Protein AF-A0A537GRX2-F1 (afdb_monomer_lite)

pLDDT: mean 77.79, std 9.76, range [53.31, 93.81]

Radius of gyration: 33.35 Å; chains: 1; bounding box: 44×29×106 Å

Secondary structure (DSSP, 8-state):
-EEEEE--STT--SEEEEEEE--TTEEEEEESSEEESSEEEEEEEEESS-EEEEEEEEEEETTEEEEEEEEEEE---PPPPP--EETTEEHHHHHHHHHHHHHHHHHHHHHHHHHHHHHHT--

Sequence (123 aa):
MTRIIITPSSGFAGAVTLAVAAPAGISCSLSPTSIQSSGTSTLTCNSNRAGDYAITIRATGGTNLHNATVNVHVAAVSPAAPTSMVLGFAGPIFYVIIAGIMAVVIAGTVLVLRLRGSLARRA

Foldseek 3Di:
DDKDWDADPPPQQFKKAKDKDWDPFKDKDWPPRIDGNTDMIDIDMDGPDFDKIWMWMWIDGPPDIDIDIDIDGDDDPDPDPDQDDDPNHGPVVVVVVVVVVVVVVVVVVVVVVVVVVVVVVVD

Structure (mmCIF, N/CA/C/O backbone):
data_AF-A0A537GRX2-F1
#
_entry.id   AF-A0A537GRX2-F1
#
loop_
_atom_site.group_PDB
_atom_site.id
_atom_site.type_symbol
_atom_site.label_atom_id
_atom_site.label_alt_id
_atom_site.label_comp_id
_atom_site.label_asym_id
_atom_site.label_entity_id
_atom_site.label_seq_id
_atom_site.pdbx_PDB_ins_code
_atom_site.Cartn_x
_atom_site.Cartn_y
_atom_site.Cartn_z
_atom_site.occupancy
_atom_site.B_iso_or_equiv
_atom_site.auth_seq_id
_atom_site.auth_comp_id
_atom_site.auth_asym_id
_atom_site.auth_atom_id
_atom_site.pdbx_PDB_model_num
ATOM 1 N N . MET A 1 1 ? 5.077 3.320 0.582 1.00 54.91 1 MET A N 1
ATOM 2 C CA . MET A 1 1 ? 6.093 3.754 -0.402 1.00 54.91 1 MET A CA 1
ATOM 3 C C . MET A 1 1 ? 6.969 2.555 -0.716 1.00 54.91 1 MET A C 1
ATOM 5 O O . MET A 1 1 ? 7.577 2.019 0.200 1.00 54.91 1 MET A O 1
ATOM 9 N N . THR A 1 2 ? 6.965 2.086 -1.962 1.00 60.22 2 THR A N 1
ATOM 10 C CA . THR A 1 2 ? 7.667 0.861 -2.394 1.00 60.22 2 THR A CA 1
ATOM 11 C C . THR A 1 2 ? 8.734 1.221 -3.423 1.00 60.22 2 THR A C 1
ATOM 13 O O . THR A 1 2 ? 8.457 1.961 -4.368 1.00 60.22 2 THR A O 1
ATOM 16 N N . ARG A 1 3 ? 9.965 0.726 -3.238 1.00 65.19 3 ARG A N 1
ATOM 17 C CA . ARG A 1 3 ? 11.108 1.016 -4.119 1.00 65.19 3 ARG A CA 1
ATOM 18 C C . ARG A 1 3 ? 11.269 -0.081 -5.167 1.00 65.19 3 ARG A C 1
ATOM 20 O O . ARG A 1 3 ? 11.364 -1.249 -4.802 1.00 65.19 3 ARG A O 1
ATOM 27 N N . ILE A 1 4 ? 11.351 0.301 -6.440 1.00 63.94 4 ILE A N 1
ATOM 28 C CA . ILE A 1 4 ? 11.543 -0.617 -7.568 1.00 63.94 4 ILE A CA 1
ATOM 29 C C . ILE A 1 4 ? 12.937 -0.389 -8.155 1.00 63.94 4 ILE A C 1
ATOM 31 O O . ILE A 1 4 ? 13.326 0.748 -8.432 1.00 63.94 4 ILE A O 1
ATOM 35 N N . ILE A 1 5 ? 13.693 -1.472 -8.334 1.00 64.75 5 ILE A N 1
ATOM 36 C CA . ILE A 1 5 ? 15.040 -1.453 -8.916 1.00 64.75 5 ILE A CA 1
ATOM 37 C C . ILE A 1 5 ? 14.962 -2.084 -10.302 1.00 64.75 5 ILE A C 1
ATOM 39 O O . ILE A 1 5 ? 14.473 -3.203 -10.438 1.00 64.75 5 ILE A O 1
ATOM 43 N N . ILE A 1 6 ? 15.440 -1.367 -11.318 1.00 63.34 6 ILE A N 1
ATOM 44 C CA . ILE A 1 6 ? 15.486 -1.851 -12.697 1.00 63.34 6 ILE A CA 1
ATOM 45 C C . ILE A 1 6 ? 16.933 -2.152 -13.044 1.00 63.34 6 ILE A C 1
ATOM 47 O O . ILE A 1 6 ? 17.778 -1.252 -13.074 1.00 63.34 6 ILE A O 1
ATOM 51 N N . THR A 1 7 ? 17.203 -3.423 -13.318 1.00 60.91 7 THR A N 1
ATOM 52 C CA . THR A 1 7 ? 18.502 -3.900 -13.779 1.00 60.91 7 THR A CA 1
ATOM 53 C C . THR A 1 7 ? 18.411 -4.249 -15.266 1.00 60.91 7 THR A C 1
ATOM 55 O O . THR A 1 7 ? 17.604 -5.103 -15.640 1.00 60.91 7 THR A O 1
ATOM 58 N N . PRO A 1 8 ? 19.199 -3.602 -16.141 1.00 57.72 8 PRO A N 1
ATOM 59 C CA . PRO A 1 8 ? 19.242 -3.964 -17.549 1.00 57.72 8 PRO A CA 1
ATOM 60 C C . PRO A 1 8 ? 19.831 -5.367 -17.691 1.00 57.72 8 PRO A C 1
ATOM 62 O O . PRO A 1 8 ? 20.891 -5.673 -17.142 1.00 57.72 8 PRO A O 1
ATOM 65 N N . SER A 1 9 ? 19.160 -6.224 -18.451 1.00 54.66 9 SER A N 1
ATOM 66 C CA . SER A 1 9 ? 19.739 -7.481 -18.910 1.00 54.66 9 SER A CA 1
ATOM 67 C C . SER A 1 9 ? 20.569 -7.212 -20.170 1.00 54.66 9 SER A C 1
ATOM 69 O O . SER A 1 9 ? 20.179 -6.439 -21.045 1.00 54.66 9 SER A O 1
ATOM 71 N N . SER A 1 10 ? 21.741 -7.841 -20.279 1.00 53.31 10 SER A N 1
ATOM 72 C CA . SER A 1 10 ? 22.562 -7.887 -21.507 1.00 53.31 10 SER A CA 1
ATOM 73 C C . SER A 1 10 ? 23.115 -6.557 -22.067 1.00 53.31 10 SER A C 1
ATOM 75 O O . SER A 1 10 ? 23.183 -6.382 -23.278 1.00 53.31 10 SER A O 1
ATOM 77 N N . GLY A 1 11 ? 23.564 -5.617 -21.222 1.00 56.91 11 GLY A N 1
ATOM 78 C CA . GLY A 1 11 ? 24.314 -4.435 -21.698 1.00 56.91 11 GLY A CA 1
ATOM 79 C C . GLY A 1 11 ? 23.470 -3.364 -22.407 1.00 56.91 11 GLY A C 1
ATOM 80 O O . GLY A 1 11 ? 24.004 -2.534 -23.142 1.00 56.91 11 GLY A O 1
ATOM 81 N N . PHE A 1 12 ? 22.152 -3.368 -22.189 1.00 63.81 12 PHE A N 1
ATOM 82 C CA . PHE A 1 12 ? 21.230 -2.377 -22.741 1.00 63.81 12 PHE A CA 1
ATOM 83 C C . PHE A 1 12 ? 21.488 -0.968 -22.166 1.00 63.81 12 PHE A C 1
ATOM 85 O O . PHE A 1 12 ? 21.294 -0.726 -20.975 1.00 63.81 12 PHE A O 1
ATOM 92 N N . ALA A 1 13 ? 21.890 -0.029 -23.030 1.00 64.38 13 ALA A N 1
ATOM 93 C CA . ALA A 1 13 ? 22.136 1.382 -22.695 1.00 64.38 13 ALA A CA 1
ATOM 94 C C . ALA A 1 13 ? 21.004 2.332 -23.149 1.00 64.38 13 ALA A C 1
ATOM 96 O O . ALA A 1 13 ? 21.159 3.553 -23.123 1.00 64.38 13 ALA A O 1
ATOM 97 N N . GLY A 1 14 ? 19.868 1.786 -23.597 1.00 69.81 14 GLY A N 1
ATOM 98 C CA . GLY A 1 14 ? 18.727 2.572 -24.066 1.00 69.81 14 GLY A CA 1
ATOM 99 C C . GLY A 1 14 ? 17.874 3.154 -22.934 1.00 69.81 14 GLY A C 1
ATOM 100 O O . GLY A 1 14 ? 18.006 2.791 -21.763 1.00 69.81 14 GLY A O 1
ATOM 101 N N . ALA A 1 15 ? 16.968 4.066 -23.293 1.00 77.44 15 ALA A N 1
ATOM 102 C CA . ALA A 1 15 ? 15.949 4.562 -22.373 1.00 77.44 15 ALA A CA 1
ATOM 103 C C . ALA A 1 15 ? 14.856 3.500 -22.163 1.00 77.44 15 ALA A C 1
ATOM 105 O O . ALA A 1 15 ? 14.368 2.898 -23.122 1.00 77.44 15 ALA A O 1
ATOM 106 N N . VAL A 1 16 ? 14.472 3.287 -20.907 1.00 81.19 16 VAL A N 1
ATOM 107 C CA . VAL A 1 16 ? 13.379 2.408 -20.488 1.00 81.19 16 VAL A CA 1
ATOM 108 C C . VAL A 1 16 ? 12.213 3.275 -20.037 1.00 81.19 16 VAL A C 1
ATOM 110 O O . VAL A 1 16 ? 12.328 4.017 -19.063 1.00 81.19 16 VAL A O 1
ATOM 113 N N . THR A 1 17 ? 11.080 3.167 -20.722 1.00 84.38 17 THR A N 1
ATOM 114 C CA . THR A 1 17 ? 9.829 3.827 -20.338 1.00 84.38 17 THR A CA 1
ATOM 115 C C . THR A 1 17 ? 9.009 2.911 -19.441 1.00 84.38 17 THR A C 1
ATOM 117 O O . THR A 1 17 ? 8.772 1.749 -19.774 1.00 84.38 17 THR A O 1
ATOM 120 N N . LEU A 1 18 ? 8.548 3.444 -18.316 1.00 82.81 18 LEU A N 1
ATOM 121 C CA . LEU A 1 18 ? 7.707 2.758 -17.356 1.00 82.81 18 LEU A CA 1
ATOM 122 C C . LEU A 1 18 ? 6.264 3.251 -17.442 1.00 82.81 18 LEU A C 1
ATOM 124 O O . LEU A 1 18 ? 5.996 4.450 -17.391 1.00 82.81 18 LEU A O 1
ATOM 128 N N . ALA A 1 19 ? 5.337 2.303 -17.476 1.00 84.81 19 ALA A N 1
ATOM 129 C CA . ALA A 1 19 ? 3.909 2.537 -17.345 1.00 84.81 19 ALA A CA 1
ATOM 130 C C . ALA A 1 19 ? 3.351 1.703 -16.187 1.00 84.81 19 ALA A C 1
ATOM 132 O O . ALA A 1 19 ? 3.738 0.549 -16.000 1.00 84.81 19 ALA A O 1
ATOM 133 N N . VAL A 1 20 ? 2.427 2.285 -15.423 1.00 88.12 20 VAL A N 1
ATOM 134 C CA . VAL A 1 20 ? 1.695 1.596 -14.356 1.00 88.12 20 VAL A CA 1
ATOM 135 C C . VAL A 1 20 ? 0.223 1.502 -14.732 1.00 88.12 20 VAL A C 1
ATOM 137 O O . VAL A 1 20 ? -0.398 2.498 -15.094 1.00 88.12 20 VAL A O 1
ATOM 140 N N . ALA A 1 21 ? -0.328 0.296 -14.650 1.00 87.12 21 ALA A N 1
ATOM 141 C CA . ALA A 1 21 ? -1.748 0.023 -14.791 1.00 87.12 21 ALA A CA 1
ATOM 142 C C . ALA A 1 21 ? -2.285 -0.436 -13.433 1.00 87.12 21 ALA A C 1
ATOM 144 O O . ALA A 1 21 ? -1.900 -1.491 -12.921 1.00 87.12 21 ALA A O 1
ATOM 145 N N . ALA A 1 22 ? -3.148 0.391 -12.847 1.00 86.19 22 ALA A N 1
ATOM 146 C CA . ALA A 1 22 ? -3.771 0.155 -11.554 1.00 86.19 22 ALA A CA 1
ATOM 147 C C . ALA A 1 22 ? -5.277 -0.141 -11.730 1.00 86.19 22 ALA A C 1
ATOM 149 O O . ALA A 1 22 ? -5.925 0.506 -12.557 1.00 86.19 22 ALA A O 1
ATOM 150 N N . PRO A 1 23 ? -5.842 -1.112 -10.992 1.00 85.38 23 PRO A N 1
ATOM 151 C CA . PRO A 1 23 ? -7.273 -1.415 -11.014 1.00 85.38 23 PRO A CA 1
ATOM 152 C C . PRO A 1 23 ? -8.112 -0.334 -10.308 1.00 85.38 23 PRO A C 1
ATOM 154 O O . PRO A 1 23 ? -7.597 0.499 -9.563 1.00 85.38 23 PRO A O 1
ATOM 157 N N . ALA A 1 24 ? -9.432 -0.353 -10.525 1.00 81.06 24 ALA A N 1
ATOM 158 C CA . ALA A 1 24 ? -10.340 0.619 -9.918 1.00 81.06 24 ALA A CA 1
ATOM 159 C C . ALA A 1 24 ? -10.272 0.579 -8.379 1.00 81.06 24 ALA A C 1
ATOM 161 O O . ALA A 1 24 ? -10.359 -0.483 -7.764 1.00 81.06 24 ALA A O 1
ATOM 162 N N . GLY A 1 25 ? -10.147 1.754 -7.758 1.00 77.56 25 GLY A N 1
ATOM 163 C CA . GLY A 1 25 ? -10.074 1.904 -6.302 1.00 77.56 25 GLY A CA 1
ATOM 164 C C . GLY A 1 25 ? -8.668 2.125 -5.741 1.00 77.56 25 GLY A C 1
ATOM 165 O O . GLY A 1 25 ? -8.566 2.459 -4.569 1.00 77.56 25 GLY A O 1
ATOM 166 N N . ILE A 1 26 ? -7.610 2.019 -6.552 1.00 83.25 26 ILE A N 1
ATOM 167 C CA . ILE A 1 26 ? -6.244 2.385 -6.157 1.00 83.25 26 ILE A CA 1
ATOM 168 C C . ILE A 1 26 ? -5.599 3.275 -7.224 1.00 83.25 26 ILE A C 1
ATOM 170 O O . ILE A 1 26 ? -5.682 3.006 -8.420 1.00 83.25 26 ILE A O 1
ATOM 174 N N . SER A 1 27 ? -4.940 4.343 -6.787 1.00 86.81 27 SER A N 1
ATOM 175 C CA . SER A 1 27 ? -4.215 5.269 -7.656 1.00 86.81 27 SER A CA 1
ATOM 176 C C . SER A 1 27 ? -2.723 5.092 -7.433 1.00 86.81 27 SER A C 1
ATOM 178 O O . SER A 1 27 ? -2.234 5.346 -6.333 1.00 86.81 27 SER A O 1
ATOM 180 N N . CYS A 1 28 ? -1.997 4.668 -8.466 1.00 86.56 28 CYS A N 1
ATOM 181 C CA . CYS A 1 28 ? -0.552 4.470 -8.411 1.00 86.56 28 CYS A CA 1
ATOM 182 C C . CYS A 1 28 ? 0.178 5.387 -9.390 1.00 86.56 28 CYS A C 1
ATOM 184 O O . CYS A 1 28 ? -0.259 5.568 -10.525 1.00 86.56 28 CYS A O 1
ATOM 186 N N . SER A 1 29 ? 1.323 5.916 -8.971 1.00 86.19 29 SER A N 1
ATOM 187 C CA . SER A 1 29 ? 2.231 6.698 -9.804 1.00 86.19 29 SER A CA 1
ATOM 188 C C . SER A 1 29 ? 3.669 6.210 -9.660 1.00 86.19 29 SER A C 1
ATOM 190 O O . SER A 1 29 ? 4.070 5.674 -8.623 1.00 86.19 29 SER A O 1
ATOM 192 N N . LEU A 1 30 ? 4.439 6.384 -10.732 1.00 84.62 30 LEU A N 1
ATOM 193 C CA . LEU A 1 30 ? 5.862 6.071 -10.796 1.00 84.62 30 LEU A CA 1
ATOM 194 C C . LEU A 1 30 ? 6.643 7.368 -10.973 1.00 84.62 30 LEU A C 1
ATOM 196 O O . LEU A 1 30 ? 6.276 8.200 -11.801 1.00 84.62 30 LEU A O 1
ATOM 200 N N . SER A 1 31 ? 7.726 7.531 -10.220 1.00 84.00 31 SER A N 1
ATOM 201 C CA . SER A 1 31 ? 8.654 8.641 -10.415 1.00 84.00 31 SER A CA 1
ATOM 202 C C . SER A 1 31 ? 10.095 8.180 -10.182 1.00 84.00 31 SER A C 1
ATOM 204 O O . SER A 1 31 ? 10.404 7.715 -9.077 1.00 84.00 31 SER A O 1
ATOM 206 N N . PRO A 1 32 ? 10.982 8.279 -11.194 1.00 79.75 32 PRO A N 1
ATOM 207 C CA . PRO A 1 32 ? 10.732 8.704 -12.584 1.00 79.75 32 PRO A CA 1
ATOM 208 C C . PRO A 1 32 ? 10.029 7.630 -13.450 1.00 79.75 32 PRO A C 1
ATOM 210 O O . PRO A 1 32 ? 10.149 6.431 -13.187 1.00 79.75 32 PRO A O 1
ATOM 213 N N . THR A 1 33 ? 9.314 8.055 -14.503 1.00 83.62 33 THR A N 1
ATOM 214 C CA . THR A 1 33 ? 8.675 7.177 -15.517 1.00 83.62 33 THR A CA 1
ATOM 215 C C . THR A 1 33 ? 9.603 6.806 -16.676 1.00 83.62 33 THR A C 1
ATOM 217 O O . THR A 1 33 ? 9.239 5.992 -17.518 1.00 83.62 33 THR A O 1
ATOM 220 N N . SER A 1 34 ? 10.803 7.382 -16.738 1.00 80.50 34 SER A N 1
ATOM 221 C CA . SER A 1 34 ? 11.826 7.048 -17.727 1.00 80.50 34 SER A CA 1
ATOM 222 C C . SER A 1 34 ? 13.171 6.908 -17.031 1.00 80.50 34 SER A C 1
ATOM 224 O O . SER A 1 34 ? 13.545 7.765 -16.229 1.00 80.50 34 SER A O 1
ATOM 226 N N . ILE A 1 35 ? 13.874 5.814 -17.303 1.00 78.75 35 ILE A N 1
ATOM 227 C CA . ILE A 1 35 ? 15.168 5.487 -16.702 1.00 78.75 35 ILE A CA 1
ATOM 228 C C . ILE A 1 35 ? 16.150 5.147 -17.820 1.00 78.75 35 ILE A C 1
ATOM 230 O O . ILE A 1 35 ? 15.824 4.396 -18.735 1.00 78.75 35 ILE A O 1
ATOM 234 N N . GLN A 1 36 ? 17.357 5.703 -17.758 1.00 75.19 36 GLN A N 1
ATOM 235 C CA . GLN A 1 36 ? 18.392 5.507 -18.773 1.00 75.19 36 GLN A CA 1
ATOM 236 C C . GLN A 1 36 ? 19.344 4.393 -18.323 1.00 75.19 36 GLN A C 1
ATOM 238 O O . GLN A 1 36 ? 19.995 4.532 -17.291 1.00 75.19 36 GLN A O 1
ATOM 243 N N . SER A 1 37 ? 19.437 3.298 -19.086 1.00 69.81 37 SER A N 1
ATOM 244 C CA . SER A 1 37 ? 20.180 2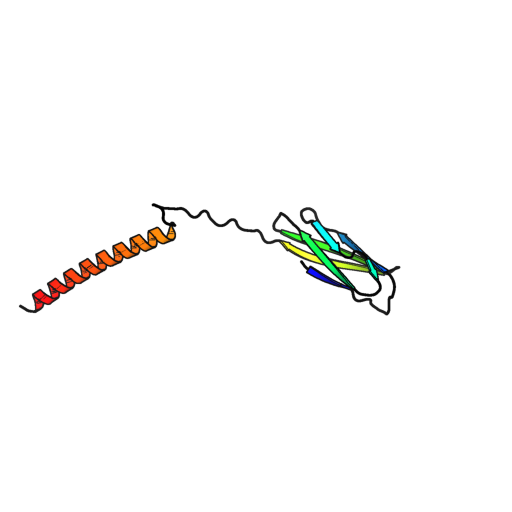.064 -18.756 1.00 69.81 37 SER A CA 1
ATOM 245 C C . SER A 1 37 ? 19.686 1.317 -17.506 1.00 69.81 37 SER A C 1
ATOM 247 O O . SER A 1 37 ? 19.054 0.270 -17.609 1.00 69.81 37 SER A O 1
ATOM 249 N N . SER A 1 38 ? 19.951 1.851 -16.320 1.00 69.94 38 SER A N 1
ATOM 250 C CA . SER A 1 38 ? 19.648 1.277 -15.017 1.00 69.94 38 SER A CA 1
ATOM 251 C C . SER A 1 38 ? 19.266 2.398 -14.068 1.00 69.94 38 SER A C 1
ATOM 253 O O . SER A 1 38 ? 19.747 3.526 -14.175 1.00 69.94 38 SER A O 1
ATOM 255 N N . GLY A 1 39 ? 18.368 2.105 -13.142 1.00 71.06 39 GLY A N 1
ATOM 256 C CA . GLY A 1 39 ? 17.920 3.114 -12.203 1.00 71.06 39 GLY A CA 1
ATOM 257 C C . GLY A 1 39 ? 16.790 2.629 -11.328 1.00 71.06 39 GLY A C 1
ATOM 258 O O . GLY A 1 39 ? 16.254 1.529 -11.480 1.00 71.06 39 GLY A O 1
ATOM 259 N N . THR A 1 40 ? 16.446 3.475 -10.372 1.00 73.19 40 THR A N 1
ATOM 260 C CA . THR A 1 40 ? 15.401 3.198 -9.397 1.00 73.19 40 THR A CA 1
ATOM 261 C C . THR A 1 40 ? 14.186 4.053 -9.699 1.00 73.19 40 THR A C 1
ATOM 263 O O . THR A 1 40 ? 14.310 5.272 -9.807 1.00 73.19 40 THR A O 1
ATOM 266 N N . SER A 1 41 ? 13.015 3.425 -9.784 1.00 79.94 41 SER A N 1
ATOM 267 C CA . SER A 1 41 ? 11.734 4.130 -9.814 1.00 79.94 41 SER A CA 1
ATOM 268 C C . SER A 1 41 ? 11.016 3.913 -8.491 1.00 79.94 41 SER A C 1
ATOM 270 O O . SER A 1 41 ? 11.051 2.823 -7.911 1.00 79.94 41 SER A O 1
ATOM 272 N N . THR A 1 42 ? 10.375 4.958 -7.984 1.00 81.44 42 THR A N 1
ATOM 273 C CA . THR A 1 42 ? 9.557 4.852 -6.778 1.00 81.44 42 THR A CA 1
ATOM 274 C C . THR A 1 42 ? 8.101 4.699 -7.176 1.00 81.44 42 THR A C 1
ATOM 276 O O . THR A 1 42 ? 7.566 5.554 -7.881 1.00 81.44 42 THR A O 1
ATOM 279 N N . LEU A 1 43 ? 7.463 3.626 -6.701 1.00 82.81 43 LEU A N 1
ATOM 280 C CA . LEU A 1 43 ? 6.030 3.407 -6.850 1.00 82.81 43 LEU A CA 1
ATOM 281 C C . LEU A 1 43 ? 5.306 3.921 -5.608 1.00 82.81 43 LEU A C 1
ATOM 283 O O . LEU A 1 43 ? 5.501 3.418 -4.491 1.00 82.81 43 LEU A O 1
ATOM 287 N N . THR A 1 44 ? 4.429 4.890 -5.833 1.00 83.38 44 THR A N 1
ATOM 288 C CA . THR A 1 44 ? 3.556 5.458 -4.811 1.00 83.38 44 THR A CA 1
ATOM 289 C C . THR A 1 44 ? 2.122 5.103 -5.153 1.00 83.38 44 THR A C 1
ATOM 291 O O . THR A 1 44 ? 1.601 5.556 -6.165 1.00 83.38 44 THR A O 1
ATOM 294 N N . CYS A 1 45 ? 1.490 4.291 -4.310 1.00 84.44 45 CYS A N 1
ATOM 295 C CA . CYS A 1 45 ? 0.093 3.901 -4.452 1.00 84.44 45 CYS A CA 1
ATOM 296 C C . CYS A 1 45 ? -0.722 4.423 -3.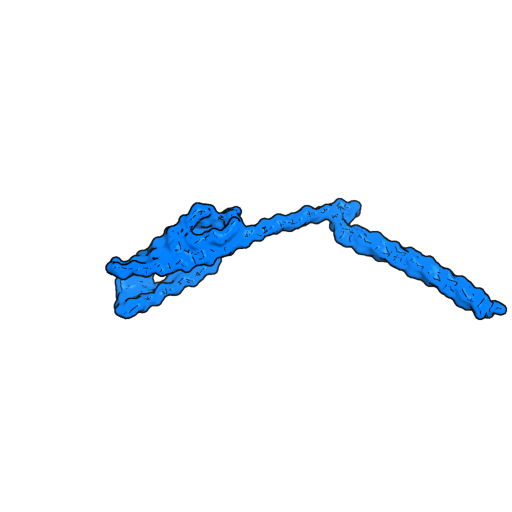273 1.00 84.44 45 CYS A C 1
ATOM 298 O O . CYS A 1 45 ? -0.254 4.380 -2.134 1.00 84.44 45 CYS A O 1
ATOM 300 N N . ASN A 1 46 ? -1.933 4.894 -3.554 1.00 81.94 46 ASN A N 1
ATOM 301 C CA . ASN A 1 46 ? -2.873 5.394 -2.563 1.00 81.94 46 ASN A CA 1
ATOM 302 C C . ASN A 1 46 ? -4.272 4.833 -2.847 1.00 81.94 46 ASN A C 1
ATOM 304 O O . ASN A 1 46 ? -4.727 4.849 -3.990 1.00 81.94 46 ASN A O 1
ATOM 308 N N . SER A 1 47 ? -4.941 4.325 -1.815 1.00 83.12 47 SER A N 1
ATOM 309 C CA . SER A 1 47 ? -6.295 3.764 -1.888 1.00 83.12 47 SER A CA 1
ATOM 310 C C . SER A 1 47 ? -7.089 4.208 -0.667 1.00 83.12 47 SER A C 1
ATOM 312 O O . SER A 1 47 ? -6.546 4.307 0.431 1.00 83.12 47 SER A O 1
ATOM 314 N N . ASN A 1 48 ? -8.383 4.455 -0.859 1.00 75.56 48 ASN A N 1
ATOM 315 C CA . ASN A 1 48 ? -9.341 4.742 0.208 1.00 75.56 48 ASN A CA 1
ATOM 316 C C . ASN A 1 48 ? -10.169 3.511 0.614 1.00 75.56 48 ASN A C 1
ATOM 318 O O . ASN A 1 48 ? -11.007 3.604 1.509 1.00 75.56 48 ASN A O 1
ATOM 322 N N . ARG A 1 49 ? -9.960 2.369 -0.047 1.00 80.19 49 ARG A N 1
ATOM 323 C CA . ARG A 1 49 ? -10.652 1.113 0.233 1.00 80.19 49 ARG A CA 1
ATOM 324 C C . ARG A 1 49 ? -9.651 0.038 0.616 1.00 80.19 49 ARG A C 1
ATOM 326 O O . ARG A 1 49 ? -8.617 -0.135 -0.026 1.00 80.19 49 ARG A O 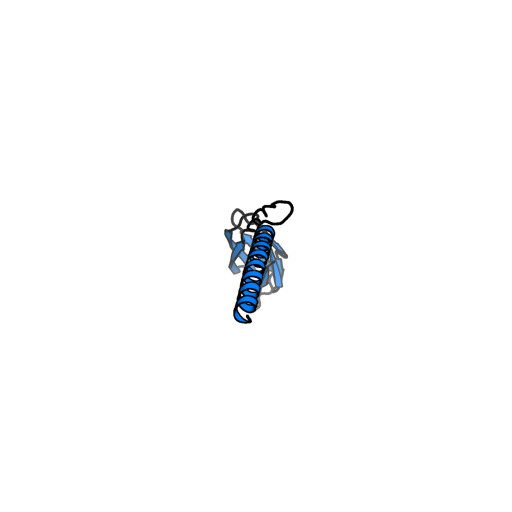1
ATOM 333 N N . ALA A 1 50 ? -9.999 -0.686 1.670 1.00 81.25 50 ALA A N 1
ATOM 334 C CA . ALA A 1 50 ? -9.290 -1.893 2.034 1.00 81.25 50 ALA A CA 1
ATOM 335 C C . ALA A 1 50 ? -9.550 -2.979 0.991 1.00 81.25 50 ALA A C 1
ATOM 337 O O . ALA A 1 50 ? -10.678 -3.127 0.513 1.00 81.25 50 ALA A O 1
ATOM 338 N N . GLY A 1 51 ? -8.509 -3.724 0.647 1.00 82.88 51 GLY A N 1
ATOM 339 C CA . GLY A 1 51 ? -8.583 -4.762 -0.367 1.00 82.88 51 GLY A CA 1
ATOM 340 C C . GLY A 1 51 ? -7.235 -5.061 -0.999 1.00 82.88 51 GLY A C 1
ATOM 341 O O . GLY A 1 51 ? -6.243 -4.361 -0.779 1.00 82.88 51 GLY A O 1
ATOM 342 N N . ASP A 1 52 ? -7.229 -6.122 -1.793 1.00 84.94 52 ASP A N 1
ATOM 343 C CA . ASP A 1 52 ? -6.078 -6.553 -2.568 1.00 84.94 52 ASP A CA 1
ATOM 344 C C . ASP A 1 52 ? -6.156 -5.990 -3.984 1.00 84.94 52 ASP A C 1
ATOM 346 O O . ASP A 1 52 ? -7.152 -6.155 -4.692 1.00 84.94 52 ASP A O 1
ATOM 350 N N . TYR A 1 53 ? -5.081 -5.335 -4.408 1.00 85.62 53 TYR A N 1
ATOM 351 C CA . TYR A 1 53 ? -4.984 -4.713 -5.718 1.00 85.62 53 TYR A CA 1
ATOM 352 C C . TYR A 1 53 ? -3.802 -5.288 -6.494 1.00 85.62 53 TYR A C 1
ATOM 354 O O . TYR A 1 53 ? -2.651 -5.183 -6.071 1.00 85.62 53 TYR A O 1
ATOM 362 N N . ALA A 1 54 ? -4.083 -5.870 -7.660 1.00 88.06 54 ALA A N 1
ATOM 363 C CA . ALA A 1 54 ? -3.063 -6.351 -8.585 1.00 88.06 54 ALA A CA 1
ATOM 364 C C . ALA A 1 54 ? -2.652 -5.225 -9.543 1.00 88.06 54 ALA A C 1
ATOM 366 O O . ALA A 1 54 ? -3.390 -4.872 -10.462 1.00 88.06 54 ALA A O 1
ATOM 367 N N . ILE A 1 55 ? -1.474 -4.649 -9.325 1.00 87.19 55 ILE A N 1
ATOM 368 C CA . ILE A 1 55 ? -0.919 -3.570 -10.145 1.00 87.19 55 ILE A CA 1
ATOM 369 C C . ILE A 1 55 ? 0.032 -4.173 -11.170 1.00 87.19 55 ILE A C 1
ATOM 371 O O . ILE A 1 55 ? 0.901 -4.972 -10.828 1.00 87.19 55 ILE A O 1
ATOM 375 N N . THR A 1 56 ? -0.103 -3.771 -12.430 1.00 86.00 56 THR A N 1
ATOM 376 C CA . THR A 1 56 ? 0.791 -4.219 -13.502 1.00 86.00 56 THR A CA 1
ATOM 377 C C . THR A 1 56 ? 1.718 -3.086 -13.903 1.00 86.00 56 THR A C 1
ATOM 379 O O . THR A 1 56 ? 1.277 -1.992 -14.250 1.00 86.00 56 THR A O 1
ATOM 382 N N . ILE A 1 57 ? 3.015 -3.351 -13.866 1.00 85.75 57 ILE A N 1
ATOM 383 C CA . ILE A 1 57 ? 4.070 -2.421 -14.244 1.00 85.75 57 ILE A CA 1
ATOM 384 C C . ILE A 1 57 ? 4.674 -2.923 -15.544 1.00 85.75 57 ILE A C 1
ATOM 386 O O . ILE A 1 57 ? 5.094 -4.074 -15.648 1.00 85.75 57 ILE A O 1
ATOM 390 N N . ARG A 1 58 ? 4.712 -2.054 -16.546 1.00 84.25 58 ARG A N 1
ATOM 391 C CA . ARG A 1 58 ? 5.278 -2.337 -17.858 1.00 84.25 58 ARG A CA 1
ATOM 392 C C . ARG A 1 58 ? 6.514 -1.477 -18.061 1.00 84.25 58 ARG A C 1
ATOM 394 O O . ARG A 1 58 ? 6.409 -0.256 -18.105 1.00 84.25 58 ARG A O 1
ATOM 401 N N . ALA A 1 59 ? 7.659 -2.120 -18.227 1.00 81.69 59 ALA A N 1
ATOM 402 C CA . ALA A 1 59 ? 8.908 -1.492 -18.624 1.00 81.69 59 ALA A CA 1
ATOM 403 C C . ALA A 1 59 ? 9.166 -1.802 -20.104 1.00 81.69 59 ALA A C 1
ATOM 405 O O . ALA A 1 59 ? 9.220 -2.964 -20.501 1.00 81.69 59 ALA A O 1
ATOM 406 N N . THR A 1 60 ? 9.295 -0.768 -20.930 1.00 81.50 60 THR A N 1
ATOM 407 C CA . THR A 1 60 ? 9.557 -0.898 -22.370 1.00 81.50 60 THR A CA 1
ATOM 408 C C . THR A 1 60 ? 10.920 -0.285 -22.670 1.00 81.50 60 THR A C 1
ATOM 410 O O . THR A 1 60 ? 11.105 0.909 -22.452 1.00 81.50 60 THR A O 1
ATOM 413 N N . GLY A 1 61 ? 11.871 -1.091 -23.136 1.00 78.62 61 GLY A N 1
ATOM 414 C CA . GLY A 1 61 ? 13.211 -0.659 -23.534 1.00 78.62 61 GLY A CA 1
ATOM 415 C C . GLY A 1 61 ? 13.480 -1.053 -24.984 1.00 78.62 61 GLY A C 1
ATOM 416 O O . GLY A 1 61 ? 13.741 -2.219 -25.273 1.00 78.62 61 GLY A O 1
ATOM 417 N N . GLY A 1 62 ? 13.410 -0.089 -25.907 1.00 75.25 62 GLY A N 1
ATOM 418 C CA . GLY A 1 62 ? 13.544 -0.361 -27.343 1.00 75.25 62 GLY A CA 1
ATOM 419 C C . GLY A 1 62 ? 12.454 -1.318 -27.846 1.00 75.25 62 GLY A C 1
ATOM 420 O O . GLY A 1 62 ? 11.271 -0.990 -27.782 1.00 75.25 62 GLY A O 1
ATOM 421 N N . THR A 1 63 ? 12.849 -2.499 -28.331 1.00 69.31 63 THR A N 1
ATOM 422 C CA . THR A 1 63 ? 11.942 -3.577 -28.774 1.00 69.31 63 THR A CA 1
ATOM 423 C C . THR A 1 63 ? 11.572 -4.565 -27.665 1.00 69.31 63 THR A C 1
ATOM 425 O O . THR A 1 63 ? 10.635 -5.343 -27.838 1.00 69.31 63 THR A O 1
ATOM 428 N N . ASN A 1 64 ? 12.276 -4.539 -26.529 1.00 71.81 64 ASN A N 1
ATOM 429 C CA . ASN A 1 64 ? 12.031 -5.449 -25.417 1.00 71.81 64 ASN A CA 1
ATOM 430 C C . ASN A 1 64 ? 11.024 -4.860 -24.434 1.00 71.81 64 ASN A C 1
ATOM 432 O O . ASN A 1 64 ? 11.058 -3.678 -24.079 1.00 71.81 64 ASN A O 1
ATOM 436 N N . LEU A 1 65 ? 10.130 -5.720 -23.962 1.00 76.94 65 LEU A N 1
ATOM 437 C CA . LEU A 1 65 ? 9.019 -5.336 -23.113 1.00 76.94 65 LEU A CA 1
ATOM 438 C C . LEU A 1 65 ? 8.935 -6.323 -21.953 1.00 76.94 65 LEU A C 1
ATOM 440 O O . LEU A 1 65 ? 8.767 -7.523 -22.153 1.00 76.94 65 LEU A O 1
ATOM 444 N N . HIS A 1 66 ? 9.073 -5.798 -20.742 1.00 76.25 66 HIS A N 1
ATOM 445 C CA . HIS A 1 66 ? 8.993 -6.558 -19.505 1.00 76.25 66 HIS A CA 1
ATOM 446 C C . HIS A 1 66 ? 7.767 -6.122 -18.710 1.00 76.25 66 HIS A C 1
ATOM 448 O O . HIS A 1 66 ? 7.488 -4.931 -18.555 1.00 76.25 66 HIS A O 1
ATOM 454 N N . ASN A 1 67 ? 7.032 -7.101 -18.199 1.00 79.06 67 ASN A N 1
ATOM 455 C CA . ASN A 1 67 ? 5.894 -6.915 -17.317 1.00 79.06 67 ASN A CA 1
ATOM 456 C C . ASN A 1 67 ? 6.220 -7.460 -15.922 1.0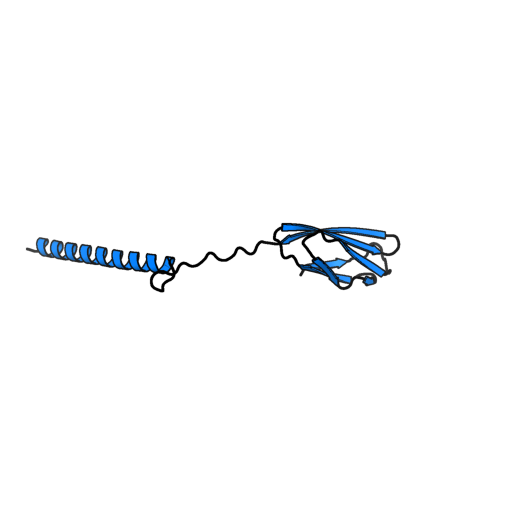0 79.06 67 ASN A C 1
ATOM 458 O O . ASN A 1 67 ? 6.790 -8.534 -15.767 1.00 79.06 67 ASN A O 1
ATOM 462 N N . ALA A 1 68 ? 5.850 -6.701 -14.899 1.00 77.25 68 ALA A N 1
ATOM 463 C CA . ALA A 1 68 ? 5.937 -7.105 -13.507 1.00 77.25 68 ALA A CA 1
ATOM 464 C C . ALA A 1 68 ? 4.585 -6.856 -12.843 1.00 77.25 68 ALA A C 1
ATOM 466 O O . ALA A 1 68 ? 4.031 -5.761 -12.943 1.00 77.25 68 ALA A O 1
ATOM 467 N N . THR A 1 69 ? 4.053 -7.865 -12.165 1.00 78.19 69 THR A N 1
ATOM 468 C CA . THR A 1 69 ? 2.809 -7.739 -11.404 1.00 78.19 69 THR A CA 1
ATOM 469 C C . THR A 1 69 ? 3.146 -7.606 -9.927 1.00 78.19 69 THR A C 1
ATOM 471 O O . THR A 1 69 ? 3.899 -8.410 -9.384 1.00 78.19 69 THR A O 1
ATOM 474 N N . VAL A 1 70 ? 2.598 -6.580 -9.283 1.00 81.00 70 VAL A N 1
ATOM 475 C CA . VAL A 1 70 ? 2.781 -6.284 -7.862 1.00 81.00 70 VAL A CA 1
ATOM 476 C C . VAL A 1 70 ? 1.420 -6.335 -7.183 1.00 81.00 70 VAL A C 1
ATOM 478 O O . VAL A 1 70 ? 0.508 -5.593 -7.542 1.00 81.00 70 VAL A O 1
ATOM 481 N N . ASN A 1 71 ? 1.279 -7.207 -6.193 1.00 81.06 71 ASN A N 1
ATOM 482 C CA . ASN A 1 71 ? 0.109 -7.280 -5.330 1.00 81.06 71 ASN A CA 1
ATOM 483 C C . ASN A 1 71 ? 0.273 -6.311 -4.152 1.00 81.06 71 ASN A C 1
ATOM 485 O O . ASN A 1 71 ? 1.194 -6.440 -3.348 1.00 81.06 71 ASN A O 1
ATOM 489 N N . VAL A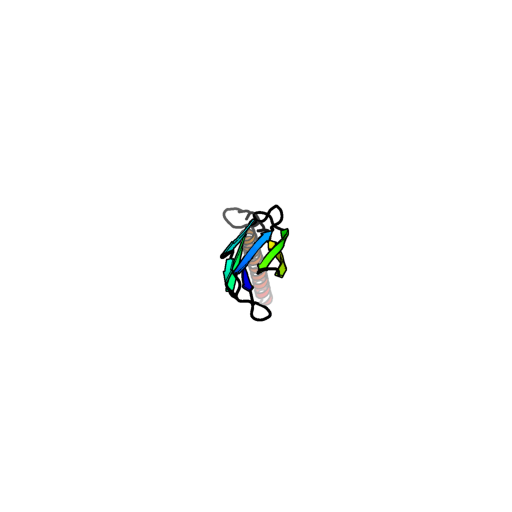 1 72 ? -0.624 -5.332 -4.049 1.00 80.62 72 VAL A N 1
ATOM 490 C CA . VAL A 1 72 ? -0.667 -4.380 -2.934 1.00 80.62 72 VAL A CA 1
ATOM 491 C C . VAL A 1 72 ? -1.879 -4.686 -2.070 1.00 80.62 72 VAL A C 1
ATOM 493 O O . VAL A 1 72 ? -3.014 -4.608 -2.536 1.00 80.62 72 VAL A O 1
ATOM 496 N N . HIS A 1 73 ? -1.618 -5.003 -0.804 1.00 81.62 73 HIS A N 1
ATOM 497 C CA . HIS A 1 73 ? -2.644 -5.202 0.209 1.00 81.62 73 HIS A CA 1
ATOM 498 C C . HIS A 1 73 ? -2.877 -3.899 0.978 1.00 81.62 73 HIS A C 1
ATOM 500 O O . HIS A 1 73 ? -1.953 -3.359 1.595 1.00 81.62 73 HIS A O 1
ATOM 506 N N . VAL A 1 74 ? -4.106 -3.388 0.944 1.00 80.00 74 VAL A N 1
ATOM 507 C CA . VAL A 1 74 ? -4.518 -2.203 1.704 1.00 80.00 74 VAL A CA 1
ATOM 508 C C . VAL A 1 74 ? -5.318 -2.672 2.911 1.00 80.00 74 VAL A C 1
ATOM 510 O O . VAL A 1 74 ? -6.442 -3.154 2.770 1.00 80.00 74 VAL A O 1
ATOM 513 N N . ALA A 1 75 ? -4.738 -2.527 4.102 1.00 75.81 75 ALA A N 1
ATOM 514 C CA . ALA A 1 75 ? -5.404 -2.891 5.345 1.00 75.81 75 ALA A CA 1
ATOM 515 C C . ALA A 1 75 ? -6.544 -1.914 5.669 1.00 75.81 75 ALA A C 1
ATOM 517 O O . ALA A 1 75 ? -6.401 -0.697 5.526 1.00 75.81 75 ALA A O 1
ATOM 518 N N . ALA A 1 76 ? -7.671 -2.444 6.149 1.00 71.50 76 ALA A N 1
ATOM 519 C CA . ALA A 1 76 ? -8.734 -1.619 6.707 1.00 71.50 76 ALA A CA 1
ATOM 520 C C . ALA A 1 76 ? -8.263 -0.997 8.021 1.00 71.50 76 ALA A C 1
ATOM 522 O O . ALA A 1 76 ? -7.821 -1.702 8.930 1.00 71.50 76 ALA A O 1
ATOM 523 N N . VAL A 1 77 ? -8.405 0.321 8.147 1.00 63.22 77 VAL A N 1
ATOM 524 C CA . VAL A 1 77 ? -8.292 0.970 9.451 1.00 63.22 77 VAL A CA 1
ATOM 525 C C . VAL A 1 77 ? -9.590 0.668 10.192 1.00 63.22 77 VAL A C 1
ATOM 527 O O . VAL A 1 77 ? -10.631 1.245 9.880 1.00 63.22 77 VAL A O 1
ATOM 530 N N . SER A 1 78 ? -9.560 -0.285 11.125 1.00 62.41 78 SER A N 1
ATOM 531 C CA . SER A 1 78 ? -10.711 -0.517 11.999 1.00 62.41 78 SER A CA 1
ATOM 532 C C . SER A 1 78 ? -10.921 0.738 12.848 1.00 62.41 78 SER A C 1
ATOM 534 O O . SER A 1 78 ? -9.979 1.149 13.532 1.00 62.41 78 SER A O 1
ATOM 536 N N . PRO A 1 79 ? -12.114 1.359 12.842 1.00 63.56 79 PRO A N 1
ATOM 537 C CA . PRO A 1 79 ? -12.395 2.434 13.779 1.00 63.56 79 PRO A CA 1
ATOM 538 C C . PRO A 1 79 ? -12.243 1.890 15.204 1.00 63.56 79 PRO A C 1
ATOM 540 O O . PRO A 1 79 ? -12.695 0.782 15.508 1.00 63.56 79 PRO A O 1
ATOM 543 N N . ALA A 1 80 ? -11.561 2.648 16.065 1.00 64.19 80 ALA A N 1
ATOM 544 C CA . ALA A 1 80 ? -11.474 2.321 17.481 1.00 64.19 80 ALA A CA 1
ATOM 545 C C . ALA A 1 80 ? -12.899 2.221 18.048 1.00 64.19 80 ALA A C 1
ATOM 547 O O . ALA A 1 80 ? -13.733 3.088 17.780 1.00 64.19 80 ALA A O 1
ATOM 548 N N . ALA A 1 81 ? -13.189 1.151 18.792 1.00 70.31 81 ALA A N 1
ATOM 549 C CA . ALA A 1 81 ? -14.504 0.965 19.395 1.00 70.31 81 ALA A CA 1
ATOM 550 C C . ALA A 1 81 ? -14.864 2.181 20.275 1.00 70.31 81 ALA A C 1
ATOM 552 O O . ALA A 1 81 ? -13.980 2.705 20.963 1.00 70.31 81 ALA A O 1
ATOM 553 N N . PRO A 1 82 ? -16.131 2.638 20.282 1.00 66.19 82 PRO A N 1
ATOM 554 C CA . PRO A 1 82 ? -16.535 3.761 21.117 1.00 66.19 82 PRO A CA 1
ATOM 555 C C . PRO A 1 82 ? -16.291 3.422 22.592 1.00 66.19 82 PRO A C 1
ATOM 557 O O . PRO A 1 82 ? -16.862 2.476 23.140 1.00 66.19 82 PRO A O 1
ATOM 560 N N . THR A 1 83 ? -15.428 4.194 23.250 1.00 70.38 83 THR A N 1
ATOM 561 C CA . THR A 1 83 ? -15.182 4.079 24.687 1.00 70.38 83 THR A CA 1
ATOM 562 C C . THR A 1 83 ? -16.398 4.618 25.433 1.00 70.38 83 THR A C 1
ATOM 564 O O . THR A 1 83 ? -16.613 5.822 25.539 1.00 70.38 83 THR A O 1
ATOM 567 N N . SER A 1 84 ? -17.235 3.717 25.947 1.00 76.44 84 SER A N 1
ATOM 568 C CA . SER A 1 84 ? -18.365 4.111 26.792 1.00 76.44 84 SER A CA 1
ATOM 569 C C . SER A 1 84 ? -17.837 4.687 28.108 1.00 76.44 84 SER A C 1
ATOM 571 O O . SER A 1 84 ? -17.044 4.038 28.797 1.00 76.44 84 SER A O 1
ATOM 573 N N . MET A 1 85 ? -18.255 5.906 28.451 1.00 78.19 85 MET A N 1
ATOM 574 C CA . MET A 1 85 ? -17.962 6.527 29.743 1.00 78.19 85 MET A CA 1
ATOM 575 C C . MET A 1 85 ? -19.116 6.253 30.711 1.00 78.19 85 MET A C 1
ATOM 577 O O . MET A 1 85 ? -20.277 6.454 30.364 1.00 78.19 85 MET A O 1
ATOM 581 N N . VAL A 1 86 ? -18.806 5.824 31.932 1.00 74.44 86 VAL A N 1
ATOM 582 C CA . VAL A 1 86 ? -19.771 5.644 33.025 1.00 74.44 86 VAL A CA 1
ATOM 583 C C . VAL A 1 86 ? -19.302 6.503 34.192 1.00 74.44 86 VAL A C 1
ATOM 585 O O . VAL A 1 86 ? -18.192 6.320 34.687 1.00 74.44 86 VAL A O 1
ATOM 588 N N . LEU A 1 87 ? -20.128 7.473 34.602 1.00 74.38 87 LEU A N 1
ATOM 589 C CA . LEU A 1 87 ? -19.831 8.399 35.709 1.00 74.38 87 LEU A CA 1
ATOM 590 C C . LEU A 1 87 ? -18.478 9.137 35.561 1.00 74.38 87 LEU A C 1
ATOM 592 O O . LEU A 1 87 ? -17.795 9.395 36.545 1.00 74.38 87 LEU A O 1
ATOM 596 N N . GLY A 1 88 ? -18.081 9.460 34.323 1.00 76.12 88 GLY A N 1
ATOM 597 C CA . GLY A 1 88 ? -16.823 10.160 34.020 1.00 76.12 88 GLY A CA 1
ATOM 598 C C . GLY A 1 88 ? -15.583 9.263 33.907 1.00 76.12 88 GLY A C 1
ATOM 599 O O . GLY A 1 88 ? -14.502 9.764 33.610 1.00 76.12 88 GLY A O 1
ATOM 600 N N . PHE A 1 89 ? -15.726 7.945 34.080 1.00 75.38 89 PHE A N 1
ATOM 601 C CA . PHE A 1 89 ? -14.644 6.972 33.914 1.00 75.38 89 PHE A CA 1
ATOM 602 C C . PHE A 1 89 ? -14.857 6.114 32.667 1.00 75.38 89 PHE A C 1
ATOM 604 O O . PHE A 1 89 ? -15.991 5.819 32.289 1.00 75.38 89 PHE A O 1
ATOM 611 N N . ALA A 1 90 ? -13.771 5.666 32.031 1.00 78.25 90 ALA A N 1
ATOM 612 C CA . ALA A 1 90 ? -13.869 4.660 30.977 1.00 78.25 90 ALA A CA 1
ATOM 613 C C . ALA A 1 90 ? -14.499 3.375 31.547 1.00 78.25 90 ALA A C 1
ATOM 615 O O . ALA A 1 90 ? -14.105 2.935 32.627 1.00 78.25 90 ALA A O 1
ATOM 616 N N . GLY A 1 91 ? -15.431 2.754 30.816 1.00 80.69 91 GLY A N 1
ATOM 617 C CA . GLY A 1 91 ? -16.115 1.513 31.209 1.00 80.69 91 GLY A CA 1
ATOM 618 C C . GLY A 1 91 ? -15.226 0.467 31.907 1.00 80.69 91 GLY A C 1
ATOM 619 O O . GLY A 1 91 ? -15.556 0.073 33.025 1.00 80.69 91 GLY A O 1
ATOM 620 N N . PRO A 1 92 ? -14.069 0.057 31.346 1.00 81.75 92 PRO A N 1
ATOM 621 C CA . PRO A 1 92 ? -13.193 -0.914 32.008 1.00 81.75 92 PRO A CA 1
ATOM 622 C C . PRO A 1 92 ? -12.644 -0.434 33.362 1.00 81.75 92 PRO A C 1
ATOM 624 O O . PRO A 1 92 ? -12.515 -1.237 34.281 1.00 81.75 92 PRO A O 1
ATOM 627 N N . ILE A 1 93 ? -12.375 0.865 33.527 1.00 82.06 93 ILE A N 1
ATOM 628 C CA . ILE A 1 93 ? -11.889 1.437 34.794 1.00 82.06 93 ILE A CA 1
ATOM 629 C C . ILE A 1 93 ? -12.993 1.392 35.856 1.00 82.06 93 ILE A C 1
ATOM 631 O O . ILE A 1 93 ? -12.731 1.032 37.002 1.00 82.06 93 ILE A O 1
ATOM 635 N N . PHE A 1 94 ? -14.236 1.692 35.476 1.00 85.38 94 PHE A N 1
ATOM 636 C CA . PHE A 1 94 ? -15.379 1.658 36.389 1.00 85.38 94 PHE A CA 1
ATOM 637 C C . PHE A 1 94 ? -15.595 0.265 37.006 1.00 85.38 94 PHE A C 1
ATOM 639 O O . PHE A 1 94 ? -15.757 0.144 38.222 1.00 85.38 94 PHE A O 1
ATOM 646 N N . TYR A 1 95 ? -15.513 -0.799 36.198 1.00 82.94 95 TYR A N 1
ATOM 647 C CA . TYR A 1 95 ? -15.638 -2.175 36.695 1.00 82.94 95 TYR A CA 1
ATOM 648 C C . TYR A 1 95 ? -14.489 -2.583 37.626 1.00 82.94 95 TYR A C 1
ATOM 650 O O . TYR A 1 95 ? -14.733 -3.252 38.630 1.00 82.94 95 TYR A O 1
ATOM 658 N N . VAL A 1 96 ? -13.255 -2.149 37.344 1.00 87.12 96 VAL A N 1
ATOM 659 C CA . VAL A 1 96 ? -12.095 -2.412 38.214 1.00 87.12 96 VAL A CA 1
ATOM 660 C C . VAL A 1 96 ? -12.253 -1.717 39.568 1.00 87.12 96 VAL A C 1
ATOM 662 O O . VAL A 1 96 ? -11.978 -2.327 40.600 1.00 87.12 96 VAL A O 1
ATOM 665 N N . ILE A 1 97 ? -12.748 -0.477 39.583 1.00 89.00 97 ILE A N 1
ATOM 666 C CA . ILE A 1 97 ? -13.003 0.268 40.822 1.00 89.00 97 ILE A CA 1
ATOM 667 C C . ILE A 1 97 ? -14.063 -0.447 41.668 1.00 89.00 97 ILE A C 1
ATOM 669 O O . ILE A 1 97 ? -13.812 -0.720 42.840 1.00 89.00 97 ILE A O 1
ATOM 673 N N . ILE A 1 98 ? -15.214 -0.812 41.088 1.00 89.62 98 ILE A N 1
ATOM 674 C CA . ILE A 1 98 ? -16.273 -1.532 41.820 1.00 89.62 98 ILE A CA 1
ATOM 675 C C . ILE A 1 98 ? -15.756 -2.860 42.374 1.00 89.62 98 ILE A C 1
ATOM 677 O O . ILE A 1 98 ? -15.963 -3.151 43.553 1.00 89.62 98 ILE A O 1
ATOM 681 N N . ALA A 1 99 ? -15.063 -3.654 41.553 1.00 86.94 99 ALA A N 1
ATOM 682 C CA . ALA A 1 99 ? -14.499 -4.929 41.986 1.00 86.94 99 ALA A CA 1
ATOM 683 C C . ALA A 1 99 ? -13.499 -4.745 43.140 1.00 86.94 99 ALA A C 1
ATOM 685 O O . ALA A 1 99 ? -13.534 -5.502 44.110 1.00 86.94 99 ALA A O 1
ATOM 686 N N . GLY A 1 100 ? -12.661 -3.706 43.076 1.00 90.38 100 GLY A N 1
ATOM 687 C CA . GLY A 1 100 ? -11.733 -3.342 44.145 1.00 90.38 100 GLY A CA 1
ATOM 688 C C . GLY A 1 100 ? -12.444 -2.967 45.447 1.00 90.38 100 GLY A C 1
ATOM 689 O O . GLY A 1 100 ? -12.109 -3.506 46.500 1.00 90.38 100 GLY A O 1
ATOM 690 N N . ILE A 1 101 ? -13.463 -2.103 45.389 1.00 92.06 101 ILE A N 1
ATOM 691 C CA . ILE A 1 101 ? -14.233 -1.693 46.576 1.00 92.06 101 ILE A CA 1
ATOM 692 C C . ILE A 1 101 ? -14.923 -2.910 47.206 1.00 92.06 101 ILE A C 1
ATOM 694 O O . ILE A 1 101 ? -14.818 -3.121 48.414 1.00 92.06 101 ILE A O 1
ATOM 698 N N . MET A 1 102 ? -15.570 -3.754 46.396 1.00 92.38 102 MET A N 1
ATOM 699 C CA . MET A 1 102 ? -16.222 -4.977 46.873 1.00 92.38 102 MET A CA 1
ATOM 700 C C . MET A 1 102 ? -15.222 -5.937 47.525 1.00 92.38 102 MET A C 1
ATOM 702 O O . MET A 1 102 ? -15.501 -6.473 48.596 1.00 92.38 102 MET A O 1
ATOM 706 N N . ALA A 1 103 ? -14.034 -6.111 46.941 1.00 90.50 103 ALA A N 1
ATOM 707 C CA . ALA A 1 103 ? -12.981 -6.939 47.522 1.00 90.50 103 ALA A CA 1
ATOM 708 C C . ALA A 1 103 ? -12.496 -6.401 48.878 1.00 90.50 103 ALA A C 1
ATOM 710 O O . ALA A 1 103 ? -12.306 -7.187 49.805 1.00 90.50 103 ALA A O 1
ATOM 711 N N . VAL A 1 104 ? -12.353 -5.080 49.033 1.00 92.12 104 VAL A N 1
ATOM 712 C CA . VAL A 1 104 ? -11.965 -4.450 50.309 1.00 92.12 104 VAL A CA 1
ATOM 713 C C . VAL A 1 104 ? -13.048 -4.632 51.372 1.00 92.12 104 VAL A C 1
ATOM 715 O O . VAL A 1 104 ? -12.730 -4.955 52.515 1.00 92.12 104 VAL A O 1
ATOM 718 N N . VAL A 1 105 ? -14.326 -4.494 51.012 1.00 93.81 105 VAL A N 1
ATOM 719 C CA . VAL A 1 105 ? -15.450 -4.715 51.938 1.00 93.81 105 VAL A CA 1
ATOM 720 C C . VAL A 1 105 ? -15.514 -6.180 52.381 1.00 93.81 105 VAL A C 1
ATOM 722 O O . VAL A 1 105 ? -15.671 -6.470 53.570 1.00 93.81 105 VAL A O 1
ATOM 725 N N . ILE A 1 106 ? -15.327 -7.121 51.453 1.00 90.88 106 ILE A N 1
ATOM 726 C CA . ILE A 1 106 ? -15.287 -8.556 51.763 1.00 90.88 106 ILE A CA 1
ATOM 727 C C . ILE A 1 106 ? -14.069 -8.879 52.639 1.00 90.88 106 ILE A C 1
ATOM 729 O O . ILE A 1 106 ? -14.208 -9.526 53.672 1.00 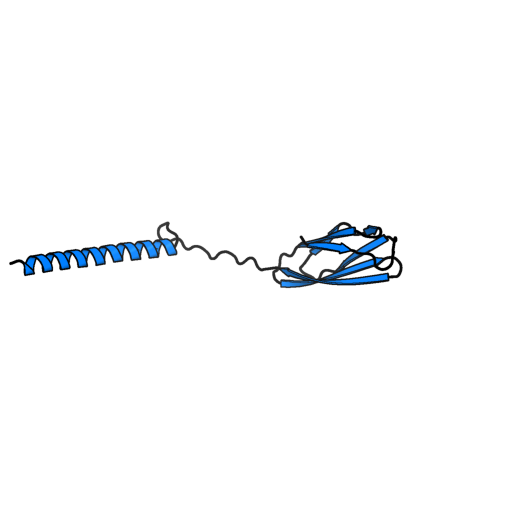90.88 106 ILE A O 1
ATOM 733 N N . ALA A 1 107 ? -12.879 -8.385 52.296 1.00 88.69 107 ALA A N 1
ATOM 734 C CA . ALA A 1 107 ? -11.674 -8.602 53.093 1.00 88.69 107 ALA A CA 1
ATOM 735 C C . ALA A 1 107 ? -11.800 -7.995 54.499 1.00 88.69 107 ALA A C 1
ATOM 737 O O . ALA A 1 107 ? -11.427 -8.640 55.477 1.00 88.69 107 ALA A O 1
ATOM 738 N N . GLY A 1 108 ? -12.375 -6.796 54.618 1.00 89.00 108 GLY A N 1
ATOM 739 C CA . GLY A 1 108 ? -12.623 -6.129 55.894 1.00 89.00 108 GLY A CA 1
ATOM 740 C C . GLY A 1 108 ? -13.610 -6.897 56.772 1.00 89.00 108 GLY A C 1
ATOM 741 O O . GLY A 1 108 ? -13.321 -7.159 57.938 1.00 89.00 108 GLY A O 1
ATOM 742 N N . THR A 1 109 ? -14.744 -7.331 56.216 1.00 90.31 109 THR A N 1
ATOM 743 C CA . THR A 1 109 ? -15.727 -8.143 56.958 1.00 90.31 109 THR A CA 1
ATOM 744 C C . THR A 1 109 ? -15.147 -9.492 57.385 1.00 90.31 109 THR A C 1
ATOM 746 O O . THR A 1 109 ? -15.300 -9.885 58.543 1.00 90.31 109 THR A O 1
ATOM 749 N N . VAL A 1 110 ? -14.395 -10.170 56.513 1.00 90.19 110 VAL A N 1
ATOM 750 C CA . VAL A 1 110 ? -13.688 -11.419 56.843 1.00 90.19 110 VAL A CA 1
ATOM 751 C C . VAL A 1 110 ? -12.636 -11.195 57.930 1.00 90.19 110 VAL A C 1
ATOM 753 O O . VAL A 1 110 ? -12.534 -12.001 58.856 1.00 90.19 110 VAL A O 1
ATOM 756 N N . LEU A 1 111 ? -11.876 -10.101 57.864 1.00 87.56 111 LEU A N 1
ATOM 757 C CA . LEU A 1 111 ? -10.871 -9.758 58.869 1.00 87.56 111 LEU A CA 1
ATOM 758 C C . LEU A 1 111 ? -11.516 -9.518 60.239 1.00 87.56 111 LEU A C 1
ATOM 760 O O . LEU A 1 111 ? -11.048 -10.064 61.236 1.00 87.56 111 LEU A O 1
ATOM 764 N N . VAL A 1 112 ? -12.629 -8.780 60.292 1.00 88.50 112 VAL A N 1
ATOM 765 C CA . VAL A 1 112 ? -13.383 -8.531 61.533 1.00 88.50 112 VAL A CA 1
ATOM 766 C C . VAL A 1 112 ? -13.936 -9.831 62.120 1.00 88.50 112 VAL A C 1
ATOM 768 O O . VAL A 1 112 ? -13.829 -10.055 63.327 1.00 88.50 112 VAL A O 1
ATOM 771 N N . LEU A 1 113 ? -14.481 -10.724 61.289 1.00 83.56 113 LEU A N 1
ATOM 772 C CA . LEU A 1 113 ? -14.963 -12.032 61.743 1.00 83.56 113 LEU A CA 1
ATOM 773 C C . LEU A 1 113 ? -13.824 -12.906 62.283 1.00 83.56 113 LEU A C 1
ATOM 775 O O . LEU A 1 113 ? -13.981 -13.550 63.322 1.00 83.56 113 LEU A O 1
ATOM 779 N N . ARG A 1 114 ? -12.652 -12.887 61.638 1.00 82.06 114 ARG A N 1
ATOM 780 C CA . ARG A 1 114 ? -11.467 -13.614 62.119 1.00 82.06 114 ARG A CA 1
ATOM 781 C C . ARG A 1 114 ? -10.919 -13.050 63.428 1.00 82.06 114 ARG A C 1
ATOM 783 O O . ARG A 1 114 ? -10.516 -13.836 64.281 1.00 82.06 114 ARG A O 1
ATOM 790 N N . LEU A 1 115 ? -10.945 -11.731 63.614 1.00 73.31 115 LEU A N 1
ATOM 791 C CA . LEU A 1 115 ? -10.539 -11.080 64.865 1.00 73.31 115 LEU A CA 1
ATOM 792 C C . LEU A 1 115 ? -11.499 -11.411 66.015 1.00 73.31 115 LEU A C 1
ATOM 794 O O . LEU A 1 115 ? -11.063 -11.695 67.126 1.00 73.31 115 LEU A O 1
ATOM 798 N N . ARG A 1 116 ? -12.809 -11.451 65.755 1.00 78.56 116 ARG A N 1
ATOM 799 C CA . ARG A 1 116 ? -13.802 -11.872 66.757 1.00 78.56 116 ARG A CA 1
ATOM 800 C C . ARG A 1 116 ? -13.645 -13.343 67.147 1.00 78.56 116 ARG A C 1
ATOM 802 O O . ARG A 1 116 ? -13.713 -13.672 68.327 1.00 78.56 116 ARG A O 1
ATOM 809 N N . GLY A 1 117 ? -13.376 -14.217 66.178 1.00 74.56 117 GLY A N 1
ATOM 810 C CA . GLY A 1 117 ? -13.110 -15.634 66.438 1.00 74.56 117 GLY A CA 1
ATOM 811 C C . GLY A 1 117 ? -11.789 -15.896 67.173 1.00 74.56 117 GLY A C 1
ATOM 812 O O . GLY A 1 117 ? -11.725 -16.807 67.996 1.00 74.56 117 GLY A O 1
ATOM 813 N N . SER A 1 118 ? -10.739 -15.106 66.914 1.00 75.75 118 SER A N 1
ATOM 814 C CA . SER A 1 118 ? -9.449 -15.253 67.606 1.00 75.75 118 SER A CA 1
ATOM 815 C C . SER A 1 118 ? -9.500 -14.779 69.061 1.00 75.75 118 SER A C 1
ATOM 817 O O . SER A 1 118 ? -8.830 -15.367 69.908 1.00 75.75 118 SER A O 1
ATOM 819 N N . LEU A 1 119 ? -10.328 -13.774 69.363 1.00 69.88 119 LEU A N 1
ATOM 820 C CA . LEU A 1 119 ? -10.591 -13.310 70.728 1.00 69.88 119 LEU A CA 1
ATOM 821 C C . LEU A 1 119 ? -11.459 -14.305 71.515 1.00 69.88 119 LEU A C 1
ATOM 823 O O . LEU A 1 119 ? -11.164 -14.570 72.675 1.00 69.88 119 LEU A O 1
ATOM 827 N N . ALA A 1 120 ? -12.460 -14.927 70.882 1.00 67.25 120 ALA A N 1
ATOM 828 C CA . ALA A 1 120 ? -13.318 -15.927 71.529 1.00 67.25 120 ALA A CA 1
ATOM 829 C C . ALA A 1 120 ? -12.607 -17.257 71.856 1.00 67.25 120 ALA A C 1
ATOM 831 O O . ALA A 1 120 ? -13.068 -17.995 72.714 1.00 67.25 120 ALA A O 1
ATOM 832 N N . ARG A 1 121 ? -11.487 -17.577 71.194 1.00 58.69 121 ARG A N 1
ATOM 833 C CA . ARG A 1 121 ? -10.661 -18.765 71.502 1.00 58.69 121 ARG A CA 1
ATOM 834 C C . ARG A 1 121 ? -9.617 -18.538 72.603 1.00 58.69 121 ARG A C 1
ATOM 836 O O . ARG A 1 121 ? -8.872 -19.463 72.911 1.00 58.69 121 ARG A O 1
ATOM 843 N N . ARG A 1 122 ? -9.498 -17.316 73.131 1.00 56.50 122 ARG A N 1
ATOM 844 C CA . ARG A 1 122 ? -8.511 -16.941 74.161 1.00 56.50 122 ARG A CA 1
ATOM 845 C C . ARG A 1 122 ? -9.122 -16.715 75.554 1.00 56.50 122 ARG A C 1
ATOM 847 O O . ARG A 1 122 ? -8.378 -16.321 76.448 1.00 56.50 122 ARG A O 1
ATOM 854 N N . ALA A 1 123 ? -10.422 -16.951 75.725 1.00 53.62 123 ALA A N 1
ATOM 855 C CA . ALA A 1 123 ? -11.123 -16.977 77.012 1.00 53.62 123 ALA A CA 1
ATOM 856 C C . ALA A 1 123 ? -11.513 -18.421 77.345 1.00 53.62 123 ALA A C 1
ATOM 858 O O . ALA A 1 123 ? -11.475 -18.766 78.544 1.00 53.62 123 ALA A O 1
#